Protein AF-A0A4S8KME6-F1 (afdb_monomer_lite)

Structure (mmCIF, N/CA/C/O backbone):
data_AF-A0A4S8KME6-F1
#
_entry.id   AF-A0A4S8KME6-F1
#
loop_
_atom_site.group_PDB
_atom_site.id
_atom_site.type_symbol
_atom_site.label_atom_id
_atom_site.label_alt_id
_atom_site.label_comp_id
_atom_site.label_asym_id
_atom_site.label_entity_id
_atom_site.label_seq_id
_atom_site.pdbx_PDB_ins_code
_atom_site.Cartn_x
_atom_site.Cartn_y
_atom_site.Cartn_z
_atom_site.occupancy
_atom_site.B_iso_or_equiv
_atom_site.auth_seq_id
_atom_site.auth_comp_id
_atom_site.auth_asym_id
_atom_site.auth_atom_id
_atom_site.pdbx_PDB_model_num
ATOM 1 N N . ARG A 1 1 ? -0.672 -0.033 19.052 1.00 66.25 1 ARG A N 1
ATOM 2 C CA . ARG A 1 1 ? -0.576 1.353 18.528 1.00 66.25 1 ARG A CA 1
ATOM 3 C C . ARG A 1 1 ? 0.849 1.598 18.064 1.00 66.25 1 ARG A C 1
ATOM 5 O O . ARG A 1 1 ? 1.762 1.150 18.748 1.00 66.25 1 ARG A O 1
ATOM 12 N N . PHE A 1 2 ? 1.027 2.283 16.938 1.00 75.94 2 PHE A N 1
ATOM 13 C CA . PHE A 1 2 ? 2.347 2.670 16.445 1.00 75.94 2 PHE A CA 1
ATOM 14 C C . PHE A 1 2 ? 2.707 4.049 16.995 1.00 75.94 2 PHE A C 1
ATOM 16 O O . PHE A 1 2 ? 1.887 4.965 16.960 1.00 75.94 2 PHE A O 1
ATOM 23 N N . TYR A 1 3 ? 3.908 4.176 17.550 1.00 86.69 3 TYR A N 1
ATOM 24 C CA . TYR A 1 3 ? 4.427 5.438 18.061 1.00 86.69 3 TYR A CA 1
ATOM 25 C C . TYR A 1 3 ? 5.504 5.930 17.105 1.00 86.69 3 TYR A C 1
ATOM 27 O O . TYR A 1 3 ? 6.440 5.199 16.788 1.00 86.69 3 TYR A O 1
ATOM 35 N N . HIS A 1 4 ? 5.358 7.168 16.647 1.00 91.56 4 HIS A N 1
ATOM 36 C CA . HIS A 1 4 ? 6.264 7.793 15.696 1.00 91.56 4 HIS A CA 1
ATOM 37 C C . HIS A 1 4 ? 6.910 9.023 16.331 1.00 91.56 4 HIS A C 1
ATOM 39 O O . HIS A 1 4 ? 6.300 9.706 17.156 1.00 91.56 4 HIS A O 1
ATOM 45 N N . ASP A 1 5 ? 8.141 9.338 15.928 1.00 96.12 5 ASP A N 1
ATOM 46 C CA . ASP A 1 5 ? 8.756 10.613 16.288 1.00 96.12 5 ASP A CA 1
ATOM 47 C C . ASP A 1 5 ? 7.948 11.801 15.716 1.00 96.12 5 ASP A C 1
ATOM 49 O O . ASP A 1 5 ? 7.048 11.638 14.882 1.00 96.12 5 ASP A O 1
ATOM 53 N N . LYS A 1 6 ? 8.261 13.025 16.159 1.00 95.50 6 LYS A N 1
ATOM 54 C CA . LYS A 1 6 ? 7.522 14.233 15.748 1.00 95.50 6 LYS A CA 1
ATOM 55 C C . LYS A 1 6 ? 7.541 14.465 14.233 1.00 95.50 6 LYS A C 1
ATOM 57 O O . LYS A 1 6 ? 6.532 14.891 13.675 1.00 95.50 6 LYS A O 1
ATOM 62 N N . LYS A 1 7 ? 8.670 14.204 13.571 1.00 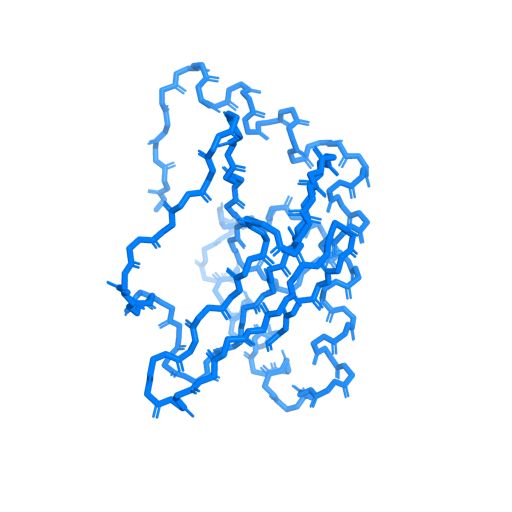95.00 7 LYS A N 1
ATOM 63 C CA . LYS A 1 7 ? 8.843 14.426 12.131 1.00 95.00 7 LYS A CA 1
ATOM 64 C C . LYS A 1 7 ? 8.028 13.405 11.341 1.00 95.00 7 LYS A C 1
ATOM 66 O O . LYS A 1 7 ? 7.281 13.786 10.443 1.00 95.00 7 LYS A O 1
ATOM 71 N N . THR A 1 8 ? 8.133 12.134 11.710 1.00 94.62 8 THR A N 1
ATOM 72 C CA . THR A 1 8 ? 7.390 11.033 11.093 1.00 94.62 8 THR A CA 1
ATOM 73 C C . THR A 1 8 ? 5.886 11.206 11.298 1.00 94.62 8 THR A C 1
ATOM 75 O O . THR A 1 8 ? 5.125 11.098 10.341 1.00 94.62 8 THR A O 1
ATOM 78 N N . SER A 1 9 ? 5.454 11.589 12.502 1.00 94.44 9 SER A N 1
ATOM 79 C CA . SER A 1 9 ? 4.044 11.884 12.789 1.00 94.44 9 SER A CA 1
ATOM 80 C C . SER A 1 9 ? 3.503 13.018 11.915 1.00 94.44 9 SER A C 1
ATOM 82 O O . SER A 1 9 ? 2.427 12.890 11.344 1.00 94.44 9 SER A O 1
ATOM 84 N N . ALA A 1 10 ? 4.257 14.112 11.755 1.00 95.50 10 ALA A N 1
ATOM 85 C CA . ALA A 1 10 ? 3.843 15.230 10.907 1.00 95.50 10 ALA A CA 1
ATOM 86 C C . ALA A 1 10 ? 3.721 14.829 9.426 1.00 95.50 10 ALA A C 1
ATOM 88 O O . ALA A 1 10 ? 2.770 15.232 8.754 1.00 95.50 10 ALA A O 1
ATOM 89 N N . ALA A 1 11 ? 4.657 14.016 8.925 1.00 95.50 11 ALA A N 1
ATOM 90 C CA . ALA A 1 11 ? 4.597 13.489 7.565 1.00 95.50 11 ALA A CA 1
ATOM 91 C C . ALA A 1 11 ? 3.375 12.580 7.368 1.00 95.50 11 ALA A C 1
ATOM 93 O O . ALA A 1 11 ? 2.627 12.774 6.412 1.00 95.50 11 ALA A O 1
ATOM 94 N N . LEU A 1 12 ? 3.128 11.648 8.293 1.00 95.19 12 LEU A N 1
ATOM 95 C CA . LEU A 1 12 ? 1.970 10.754 8.243 1.00 95.19 12 LEU A CA 1
ATOM 96 C C . LEU A 1 12 ? 0.653 11.530 8.272 1.00 95.19 12 LEU A C 1
ATOM 98 O O . LEU A 1 12 ? -0.185 11.305 7.405 1.00 95.19 12 LEU A O 1
ATOM 102 N N . SER A 1 13 ? 0.494 12.496 9.180 1.00 95.00 13 SER A N 1
ATOM 103 C CA . SER A 1 13 ? -0.714 13.329 9.239 1.00 95.00 13 SER A CA 1
ATOM 104 C C . SER A 1 13 ? -0.986 14.050 7.919 1.00 95.00 13 SER A C 1
ATOM 106 O O . SER A 1 13 ? -2.131 14.123 7.483 1.00 95.00 13 SER A O 1
ATOM 108 N N . ARG A 1 14 ? 0.061 14.548 7.248 1.00 97.06 14 ARG A N 1
ATOM 109 C CA . ARG A 1 14 ? -0.073 15.187 5.933 1.00 97.06 14 ARG A CA 1
ATOM 110 C C . ARG A 1 14 ? -0.519 14.194 4.855 1.00 97.06 14 ARG A C 1
ATOM 112 O O . ARG A 1 14 ? -1.366 14.546 4.047 1.00 97.06 14 ARG A O 1
ATOM 119 N N . LEU A 1 15 ? 0.054 12.991 4.822 1.00 96.62 15 LEU A N 1
ATOM 120 C CA . LEU A 1 15 ? -0.271 11.977 3.809 1.00 96.62 15 LEU A CA 1
ATOM 121 C C . LEU A 1 15 ? -1.680 11.414 4.007 1.00 96.62 15 LEU A C 1
ATOM 123 O O . LEU A 1 15 ? -2.419 11.266 3.042 1.00 96.62 15 LEU A O 1
ATOM 127 N N . LEU A 1 16 ? -2.073 11.146 5.253 1.00 96.62 16 LEU A N 1
ATOM 128 C CA . LEU A 1 16 ? -3.412 10.653 5.582 1.00 96.62 16 LEU A CA 1
ATOM 129 C C . LEU A 1 16 ? -4.503 11.690 5.278 1.00 96.62 16 LEU A C 1
ATOM 131 O O . LEU A 1 16 ? -5.616 11.321 4.916 1.00 96.62 16 LEU A O 1
ATOM 135 N N . ALA A 1 17 ? -4.178 12.982 5.374 1.00 97.12 17 ALA A N 1
ATOM 136 C CA . ALA A 1 17 ? -5.088 14.069 5.020 1.00 97.12 17 ALA A CA 1
ATOM 137 C C . ALA A 1 17 ? -5.120 14.402 3.515 1.00 97.12 17 ALA A C 1
ATOM 139 O O . ALA A 1 17 ? -5.966 15.191 3.092 1.00 97.12 17 ALA A O 1
ATOM 140 N N . ASP A 1 18 ? -4.217 13.850 2.696 1.00 97.69 18 ASP A N 1
ATOM 141 C CA . ASP A 1 18 ? -4.166 14.157 1.266 1.00 97.69 18 ASP A CA 1
ATOM 142 C C . ASP A 1 18 ? -5.243 13.358 0.493 1.00 97.69 18 ASP A C 1
ATOM 144 O O . ASP A 1 18 ? -5.248 12.118 0.518 1.00 97.69 18 ASP A O 1
ATOM 148 N N . PRO A 1 19 ? -6.144 14.031 -0.253 1.00 98.00 19 PRO A N 1
ATOM 149 C CA . PRO A 1 19 ? -7.212 13.370 -1.003 1.00 98.00 19 PRO A CA 1
ATOM 150 C C . PRO A 1 19 ? -6.730 12.354 -2.046 1.00 98.00 19 PRO A C 1
ATOM 152 O O . PRO A 1 19 ? -7.499 11.486 -2.464 1.00 98.00 19 PRO A O 1
ATOM 155 N N . VAL A 1 20 ? -5.488 12.454 -2.530 1.00 97.50 20 VAL A N 1
ATOM 156 C CA . VAL A 1 20 ? -4.918 11.474 -3.464 1.00 97.50 20 VAL A CA 1
ATOM 157 C C . VAL A 1 20 ? -4.811 10.105 -2.801 1.00 97.50 20 VAL A C 1
ATOM 159 O O . VAL A 1 20 ? -5.276 9.124 -3.380 1.00 97.50 20 VAL A O 1
ATOM 162 N N . PHE A 1 21 ? -4.288 10.030 -1.576 1.00 98.00 21 PHE A N 1
ATOM 163 C CA . PHE A 1 21 ? -4.164 8.753 -0.872 1.00 98.00 21 PHE A CA 1
ATOM 164 C C . PHE A 1 21 ? -5.519 8.212 -0.422 1.00 98.00 21 PHE A C 1
ATOM 166 O O . PHE A 1 21 ? -5.745 7.010 -0.533 1.00 98.00 21 PHE A O 1
ATOM 173 N N . GLY A 1 22 ? -6.464 9.086 -0.057 1.00 98.19 22 GLY A N 1
ATOM 174 C CA . GLY A 1 22 ? -7.854 8.678 0.171 1.00 98.19 22 GLY A CA 1
ATOM 175 C C . GLY A 1 22 ? -8.495 8.031 -1.066 1.00 98.19 22 GLY A C 1
ATOM 176 O O . GLY A 1 22 ? -9.186 7.019 -0.957 1.00 98.19 22 GLY A O 1
ATOM 177 N N . ARG A 1 23 ? -8.232 8.552 -2.273 1.00 98.44 23 ARG A N 1
ATOM 178 C CA . ARG A 1 23 ? -8.719 7.947 -3.528 1.00 98.44 23 ARG A CA 1
ATOM 179 C C . ARG A 1 23 ? -8.061 6.602 -3.830 1.00 98.44 23 ARG A C 1
ATOM 181 O O . ARG A 1 23 ? -8.765 5.677 -4.222 1.00 98.44 23 ARG A O 1
ATOM 188 N N . ILE A 1 24 ? -6.750 6.481 -3.619 1.00 98.38 24 ILE A N 1
ATOM 189 C CA . ILE A 1 24 ? -6.019 5.217 -3.803 1.00 98.38 24 ILE A CA 1
ATOM 190 C C . ILE A 1 24 ? -6.542 4.152 -2.832 1.00 98.38 24 ILE A C 1
ATOM 192 O O . ILE A 1 24 ? -6.871 3.047 -3.256 1.00 98.38 24 ILE A O 1
ATOM 196 N N . ALA A 1 25 ? -6.698 4.497 -1.552 1.00 98.31 25 ALA A N 1
ATOM 197 C CA . ALA A 1 25 ? -7.209 3.581 -0.537 1.00 98.31 25 ALA A CA 1
ATOM 198 C C . ALA A 1 25 ? -8.654 3.140 -0.830 1.00 98.31 25 ALA A C 1
ATOM 200 O O . ALA A 1 25 ? -8.979 1.959 -0.717 1.00 98.31 25 ALA A O 1
ATOM 201 N N . GLY A 1 26 ? -9.504 4.068 -1.282 1.00 98.38 26 GLY A N 1
ATOM 202 C CA . GLY A 1 26 ? -10.860 3.751 -1.731 1.00 98.38 26 GLY A CA 1
ATOM 203 C C . GLY A 1 26 ? -10.887 2.824 -2.948 1.00 98.38 26 GLY A C 1
ATOM 204 O O . G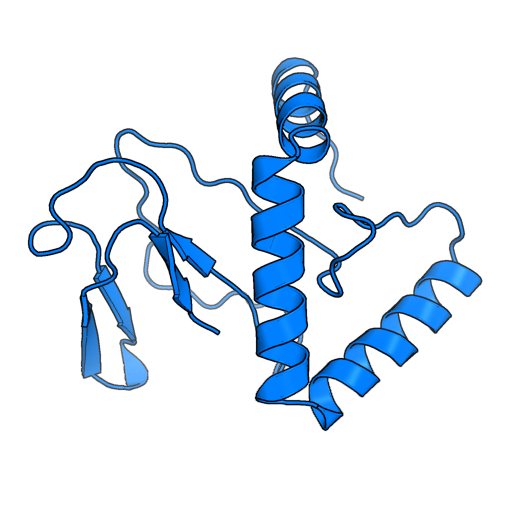LY A 1 26 ? -11.654 1.864 -2.963 1.00 98.38 26 GLY A O 1
ATOM 205 N N . HIS A 1 27 ? -10.026 3.066 -3.942 1.00 98.38 27 HIS A N 1
ATOM 206 C CA . HIS A 1 27 ? -9.887 2.187 -5.105 1.00 98.38 27 HIS A CA 1
ATOM 207 C C . HIS A 1 27 ? -9.459 0.774 -4.691 1.00 98.38 27 HIS A C 1
ATOM 209 O O . HIS A 1 27 ? -10.117 -0.191 -5.063 1.00 98.38 27 HIS A O 1
ATOM 215 N N . ALA A 1 28 ? -8.418 0.653 -3.867 1.00 98.38 28 ALA A N 1
ATOM 216 C CA . ALA A 1 28 ? -7.951 -0.623 -3.332 1.00 98.38 28 ALA A CA 1
ATOM 217 C C . ALA A 1 28 ? -9.056 -1.383 -2.576 1.00 98.38 28 ALA A C 1
ATOM 219 O O . ALA A 1 28 ? -9.274 -2.568 -2.819 1.00 98.38 28 ALA A O 1
ATOM 220 N N . SER A 1 29 ? -9.784 -0.688 -1.698 1.00 98.31 29 SER A N 1
ATOM 221 C CA . SER A 1 29 ? -10.910 -1.237 -0.933 1.00 98.31 29 SER A CA 1
ATOM 222 C C . SER A 1 29 ? -12.031 -1.751 -1.845 1.00 98.31 29 SER A C 1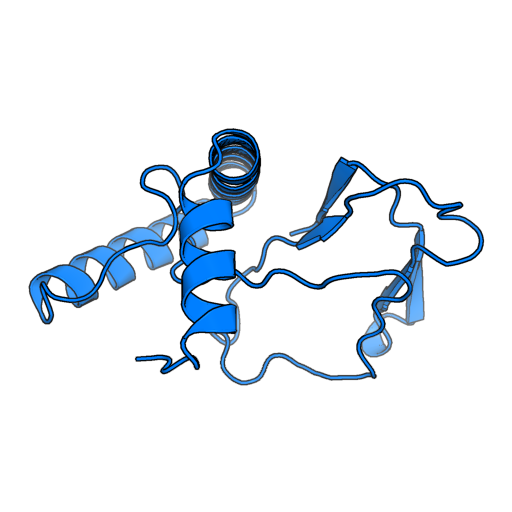
ATOM 224 O O . SER A 1 29 ? -12.504 -2.873 -1.672 1.00 98.31 29 SER A O 1
ATOM 226 N N . ALA A 1 30 ? -12.415 -0.977 -2.864 1.00 98.44 30 ALA A N 1
ATOM 227 C CA . ALA A 1 30 ? -13.448 -1.370 -3.822 1.00 98.44 30 ALA A CA 1
ATOM 228 C C . ALA A 1 30 ? -13.020 -2.561 -4.698 1.00 98.44 30 ALA A C 1
ATOM 230 O O . ALA A 1 30 ? -13.809 -3.479 -4.931 1.00 98.44 30 ALA A O 1
ATOM 231 N N . THR A 1 31 ? -11.765 -2.580 -5.155 1.00 98.25 31 THR A N 1
ATOM 232 C CA . THR A 1 31 ? -11.204 -3.707 -5.910 1.00 98.25 31 THR A CA 1
ATOM 233 C C . THR A 1 31 ? -11.195 -4.967 -5.043 1.00 98.25 31 THR A C 1
ATOM 235 O O . THR A 1 31 ? -11.634 -6.022 -5.495 1.00 98.25 31 THR A O 1
ATOM 238 N N . PHE A 1 32 ? -10.816 -4.863 -3.767 1.00 98.44 32 PHE A N 1
ATOM 239 C CA . PHE A 1 32 ? -10.846 -5.996 -2.843 1.00 98.44 32 PHE A CA 1
ATOM 240 C C . PHE A 1 32 ? -12.269 -6.532 -2.618 1.00 98.44 32 PHE A C 1
ATOM 242 O O . PHE A 1 32 ? -12.494 -7.736 -2.749 1.00 98.44 32 PHE A O 1
ATOM 249 N N . ALA A 1 33 ? -13.247 -5.650 -2.388 1.00 98.38 33 ALA A N 1
ATOM 250 C CA . ALA A 1 33 ? -14.658 -6.032 -2.285 1.00 98.38 33 ALA A CA 1
ATOM 251 C C . ALA A 1 33 ? -15.173 -6.753 -3.543 1.00 98.38 33 ALA A C 1
ATOM 253 O O . ALA A 1 33 ? -15.989 -7.666 -3.446 1.00 98.38 33 ALA A O 1
ATOM 254 N N . THR A 1 34 ? -14.680 -6.357 -4.719 1.00 98.38 34 THR A N 1
ATOM 255 C CA . THR A 1 34 ? -15.083 -6.935 -6.007 1.00 98.38 34 THR A CA 1
ATOM 256 C C . THR A 1 34 ? -14.520 -8.343 -6.203 1.00 98.38 34 THR A C 1
ATOM 258 O O . THR A 1 34 ? -15.250 -9.245 -6.608 1.00 98.38 34 THR A O 1
ATOM 261 N N . TRP A 1 35 ? -13.230 -8.545 -5.922 1.00 98.19 35 TRP A N 1
ATOM 262 C CA . TRP A 1 35 ? -12.530 -9.792 -6.256 1.00 98.19 35 TRP A CA 1
ATOM 263 C C . TRP A 1 35 ? -12.540 -10.840 -5.138 1.00 98.19 35 TRP A C 1
ATOM 265 O O . TRP A 1 35 ? -12.417 -12.029 -5.426 1.00 98.19 35 TRP A O 1
ATOM 275 N N . ALA A 1 36 ? -12.733 -10.436 -3.880 1.00 98.06 36 ALA A N 1
ATOM 276 C CA . ALA A 1 36 ? -12.801 -11.347 -2.737 1.00 98.06 36 ALA A CA 1
ATOM 277 C C . ALA A 1 36 ? -13.894 -10.934 -1.725 1.00 98.06 36 ALA A C 1
ATOM 279 O O . ALA A 1 36 ? -13.600 -10.700 -0.550 1.00 98.06 36 ALA A O 1
ATOM 280 N N . PRO A 1 37 ? -15.179 -10.893 -2.133 1.00 98.19 37 PRO A N 1
ATOM 281 C CA . PRO A 1 37 ? -16.268 -10.322 -1.330 1.00 98.19 37 PRO A CA 1
ATOM 282 C C . PRO A 1 37 ? -16.447 -10.984 0.043 1.00 98.19 37 PRO A C 1
ATOM 284 O O . PRO A 1 37 ? -16.667 -10.299 1.034 1.00 98.19 37 PRO A O 1
ATOM 287 N N . ARG A 1 38 ? -16.291 -12.312 0.134 1.00 98.31 38 ARG A N 1
ATOM 288 C CA . ARG A 1 38 ? -16.406 -13.041 1.413 1.00 98.31 38 ARG A CA 1
ATOM 289 C C . ARG A 1 38 ? -15.287 -12.686 2.392 1.00 98.31 38 ARG A C 1
ATOM 291 O O . ARG A 1 38 ? -15.510 -12.636 3.597 1.00 98.31 38 ARG A O 1
ATOM 298 N N . LEU A 1 39 ? -14.077 -12.468 1.878 1.00 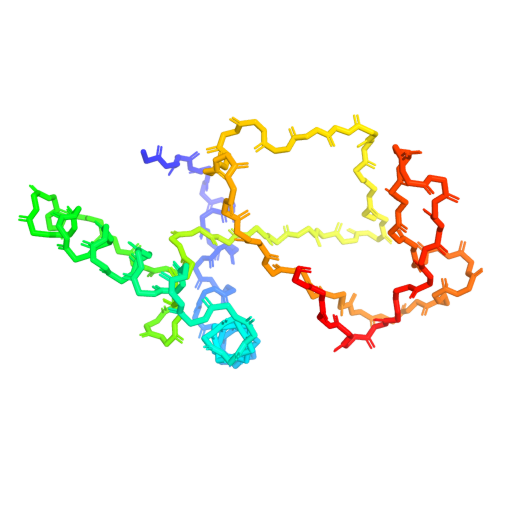98.06 39 LEU A N 1
ATOM 299 C CA . LEU A 1 39 ? -12.939 -12.066 2.701 1.00 98.06 39 LEU A CA 1
ATOM 300 C C . LEU A 1 39 ? -13.056 -10.592 3.105 1.00 98.06 39 LEU A C 1
ATOM 302 O O . LEU A 1 39 ? -12.749 -10.237 4.239 1.00 98.06 39 LEU A O 1
ATOM 306 N N . TYR A 1 40 ? -13.561 -9.751 2.203 1.00 98.31 40 TYR A N 1
ATOM 307 C CA . TYR A 1 40 ? -13.894 -8.365 2.502 1.00 98.31 40 TYR A CA 1
ATOM 308 C C . TYR A 1 40 ? -14.930 -8.261 3.633 1.00 98.31 40 TYR A C 1
ATOM 310 O O . TYR A 1 40 ? -14.728 -7.510 4.583 1.00 98.31 40 TYR A O 1
ATOM 318 N N . GLU A 1 41 ? -15.997 -9.065 3.590 1.00 98.31 41 GLU A N 1
ATOM 319 C CA . GLU A 1 41 ? -17.013 -9.117 4.651 1.00 98.31 41 GLU A CA 1
ATOM 320 C C . GLU A 1 41 ? -16.415 -9.550 5.999 1.00 98.31 41 GLU A C 1
ATOM 322 O O . GLU A 1 41 ? -16.696 -8.934 7.026 1.00 98.31 41 GLU A O 1
ATOM 327 N N . LEU A 1 42 ? -15.491 -10.520 5.999 1.00 97.56 42 LEU A N 1
ATOM 328 C CA . LEU A 1 42 ? -14.741 -10.883 7.204 1.00 97.56 42 LEU A CA 1
ATOM 329 C C . LEU A 1 42 ? -13.962 -9.689 7.777 1.00 97.56 42 LEU A C 1
ATOM 331 O O . LEU A 1 42 ? -13.934 -9.506 8.998 1.00 97.56 42 LEU A O 1
ATOM 335 N N . TYR A 1 43 ? -13.327 -8.877 6.928 1.00 97.12 43 TYR A N 1
ATOM 336 C CA . TYR A 1 43 ? -12.642 -7.667 7.381 1.00 97.12 43 TYR A CA 1
ATOM 337 C C . TYR A 1 43 ? -13.639 -6.657 7.962 1.00 97.12 43 TYR A C 1
ATOM 339 O O . TYR A 1 43 ? -13.362 -6.094 9.022 1.00 97.12 43 TYR A O 1
ATOM 347 N N . CYS A 1 44 ? -14.801 -6.459 7.327 1.00 96.81 44 CYS A N 1
ATOM 348 C CA . CYS A 1 44 ? -15.854 -5.568 7.826 1.00 96.81 44 CYS A CA 1
ATOM 349 C C . CYS A 1 44 ? -16.310 -5.973 9.228 1.00 96.81 44 CYS A C 1
ATOM 351 O O . CYS A 1 44 ? -16.294 -5.150 10.147 1.00 96.81 44 CYS A O 1
ATOM 353 N N . ASP A 1 45 ? -16.654 -7.246 9.410 1.00 97.69 45 ASP A N 1
ATOM 354 C CA . ASP A 1 45 ? -17.115 -7.784 10.687 1.00 97.69 45 ASP A CA 1
ATOM 355 C C . ASP A 1 45 ? -16.046 -7.680 11.771 1.00 97.69 45 ASP A C 1
ATOM 357 O O . ASP A 1 45 ? -16.330 -7.287 12.907 1.00 97.69 45 ASP A O 1
ATOM 361 N N . THR A 1 46 ? -14.808 -8.034 11.427 1.00 95.62 46 THR A N 1
ATOM 362 C CA . THR A 1 46 ? -13.679 -8.003 12.361 1.00 95.62 46 THR A CA 1
ATOM 363 C C . THR A 1 46 ? -13.401 -6.573 12.802 1.00 95.62 46 THR A C 1
ATOM 365 O O . THR A 1 46 ? -13.341 -6.305 14.001 1.00 95.62 46 THR A O 1
ATOM 368 N N . MET A 1 47 ? -13.305 -5.632 11.862 1.00 94.69 47 MET A N 1
ATOM 369 C CA . MET A 1 47 ? -13.050 -4.233 12.191 1.00 94.69 47 MET A CA 1
ATOM 370 C C . MET A 1 47 ? -14.200 -3.595 12.967 1.00 94.69 47 MET A C 1
ATOM 372 O O . MET A 1 47 ? -13.945 -2.848 13.907 1.00 94.69 47 MET A O 1
ATOM 376 N N . SER A 1 48 ? -15.454 -3.925 12.644 1.00 95.25 48 SER A N 1
ATOM 377 C CA . SER A 1 48 ? -16.614 -3.447 13.403 1.00 95.25 48 SER A CA 1
ATOM 378 C C . SER A 1 48 ? -16.548 -3.900 14.864 1.00 95.25 48 SER A C 1
ATOM 380 O O . SER A 1 48 ? -16.677 -3.080 15.773 1.00 95.25 48 SER A O 1
ATOM 382 N N . LYS A 1 49 ? -16.250 -5.183 15.110 1.00 97.00 49 LYS A N 1
ATOM 383 C CA . LYS A 1 49 ? -16.074 -5.724 16.470 1.00 97.00 49 LYS A CA 1
ATOM 384 C C . LYS A 1 49 ? -14.906 -5.063 17.202 1.00 97.00 49 LYS A C 1
ATOM 386 O O . LYS A 1 49 ? -15.056 -4.697 18.364 1.00 97.00 49 LYS A O 1
ATOM 391 N N . LEU A 1 50 ? -13.771 -4.872 16.527 1.00 95.12 50 LEU A N 1
ATOM 392 C CA . LEU A 1 50 ? -12.596 -4.223 17.113 1.00 95.12 50 LEU A CA 1
ATOM 393 C C . LEU A 1 50 ? -12.883 -2.768 17.501 1.00 95.12 50 LEU A C 1
ATOM 395 O O . LEU A 1 50 ? -12.582 -2.377 18.623 1.00 95.12 50 LEU A O 1
ATOM 399 N N . CYS A 1 51 ? -13.516 -1.983 16.627 1.00 93.75 51 CYS A N 1
ATOM 400 C CA . CYS A 1 51 ? -13.876 -0.593 16.920 1.00 93.75 51 CYS A CA 1
ATOM 401 C C . CYS A 1 51 ? -14.955 -0.468 18.010 1.00 93.75 51 CYS A C 1
ATOM 403 O O . CYS A 1 51 ? -14.956 0.510 18.752 1.00 93.75 51 CYS A O 1
ATOM 405 N N . GLN A 1 52 ? -15.861 -1.446 18.141 1.00 96.06 52 GLN A N 1
ATOM 406 C CA . GLN A 1 52 ? -16.815 -1.497 19.258 1.00 96.06 52 GLN A CA 1
ATOM 407 C C . GLN A 1 52 ? -16.119 -1.772 20.598 1.00 96.06 52 GLN A C 1
ATOM 409 O O . GLN A 1 52 ? -16.506 -1.206 21.617 1.00 96.06 52 GLN A O 1
ATOM 414 N N . GLN A 1 53 ? -15.105 -2.641 20.602 1.00 97.31 53 GLN A N 1
ATOM 415 C CA . GLN A 1 53 ? -14.347 -2.997 21.805 1.00 97.31 53 GLN A CA 1
ATOM 416 C C . GLN A 1 53 ? -13.340 -1.919 22.214 1.00 97.31 53 GLN A C 1
ATOM 418 O O . GLN A 1 53 ? -13.166 -1.665 23.404 1.00 97.31 53 GLN A O 1
ATOM 423 N N . ASP A 1 54 ? -12.694 -1.278 21.243 1.00 95.50 54 ASP A N 1
ATOM 424 C CA . ASP A 1 54 ? -11.757 -0.181 21.456 1.00 95.50 54 ASP A CA 1
ATOM 425 C C . ASP A 1 54 ? -12.109 1.007 20.541 1.00 95.50 54 ASP A C 1
ATOM 427 O O . ASP A 1 54 ? -11.601 1.111 19.418 1.00 95.50 54 ASP A O 1
ATOM 431 N N . PRO A 1 55 ? -12.932 1.953 21.035 1.00 92.88 55 PRO A N 1
ATOM 432 C CA . PRO A 1 55 ? -13.307 3.159 20.296 1.00 92.88 55 PRO A CA 1
ATOM 433 C C . PRO A 1 55 ? -12.137 4.095 19.967 1.00 92.88 55 PRO A C 1
ATOM 435 O O 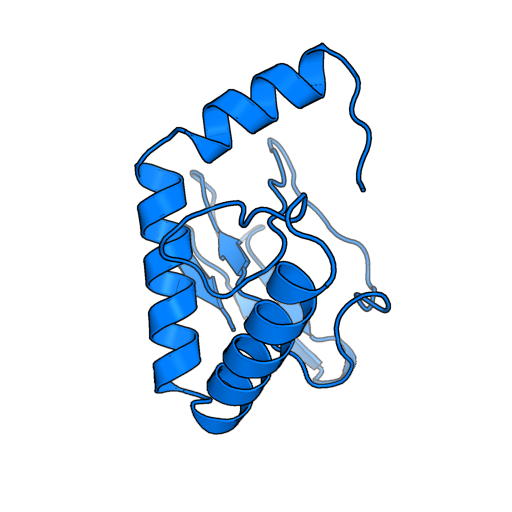. PRO A 1 55 ? -12.319 5.085 19.263 1.00 92.88 55 PRO A O 1
ATOM 438 N N . SER A 1 56 ? -10.935 3.837 20.494 1.00 92.50 56 SER A N 1
ATOM 439 C CA . SER A 1 56 ? -9.743 4.612 20.150 1.00 92.50 56 SER A CA 1
ATOM 440 C C . SER A 1 56 ? -9.090 4.178 18.835 1.00 92.50 56 SER A C 1
ATOM 442 O O . SER A 1 56 ? -8.210 4.883 18.325 1.00 92.50 56 SER A O 1
ATOM 444 N N . LEU A 1 57 ? -9.496 3.031 18.284 1.00 91.50 57 LEU A N 1
ATOM 445 C CA . LEU A 1 57 ? -9.063 2.570 16.972 1.00 91.50 57 LEU A CA 1
ATOM 446 C C . LEU A 1 57 ? -9.712 3.420 15.883 1.00 91.50 57 LEU A C 1
ATOM 448 O O . LEU A 1 57 ? -10.922 3.626 15.867 1.00 91.50 57 LEU A O 1
ATOM 452 N N . ASN A 1 58 ? -8.891 3.890 14.950 1.00 88.00 58 ASN A N 1
ATOM 453 C CA . ASN A 1 58 ? -9.326 4.704 13.826 1.00 88.00 58 ASN A CA 1
ATOM 454 C C . ASN A 1 58 ? -8.720 4.144 12.543 1.00 88.00 58 ASN A C 1
ATOM 456 O O . ASN A 1 58 ? -7.556 3.742 12.528 1.00 88.00 58 ASN A O 1
ATOM 460 N N . PHE A 1 59 ? -9.503 4.146 11.468 1.00 92.38 59 PHE A N 1
ATOM 461 C CA . PHE A 1 59 ? -8.987 3.847 10.141 1.00 92.38 59 PHE A CA 1
ATOM 462 C C . PHE A 1 59 ? -8.119 4.994 9.634 1.00 92.38 59 PHE A C 1
ATOM 464 O O . PHE A 1 59 ? -8.401 6.165 9.888 1.00 92.38 59 PHE A O 1
ATOM 471 N N . ASN A 1 60 ? -7.107 4.647 8.841 1.00 94.62 60 ASN A N 1
ATOM 472 C CA . ASN A 1 60 ? -6.278 5.628 8.143 1.00 94.62 60 ASN A CA 1
ATOM 473 C C . ASN A 1 60 ? -7.087 6.461 7.138 1.00 94.62 60 ASN A C 1
ATOM 475 O O . ASN A 1 60 ? -6.832 7.651 6.980 1.00 94.62 60 ASN A O 1
ATOM 479 N N . PHE A 1 61 ? -8.072 5.840 6.480 1.00 96.69 61 PHE A N 1
ATOM 480 C CA . PHE A 1 61 ? -8.951 6.482 5.505 1.00 96.69 61 PHE A CA 1
ATOM 481 C C . PHE A 1 61 ? -10.385 5.998 5.712 1.00 96.69 61 PHE A C 1
ATOM 483 O O . PHE A 1 61 ? -10.623 4.795 5.804 1.00 96.69 61 PHE A O 1
ATOM 490 N N . SER A 1 62 ? -11.349 6.919 5.745 1.00 94.94 62 SER A N 1
ATOM 491 C CA . SER A 1 62 ? -12.760 6.608 6.030 1.00 94.94 62 SER A CA 1
ATOM 492 C C . SER A 1 62 ? -13.449 5.752 4.961 1.00 94.94 62 SER A C 1
ATOM 494 O O . SER A 1 62 ? -14.498 5.174 5.221 1.00 94.94 62 SER A O 1
ATOM 496 N N . ASN A 1 63 ? -12.872 5.670 3.763 1.00 96.69 63 ASN A N 1
ATOM 497 C CA . ASN A 1 63 ? -13.379 4.902 2.627 1.00 96.69 63 ASN A CA 1
ATOM 498 C C . ASN A 1 63 ? -12.583 3.608 2.361 1.00 96.69 63 ASN A C 1
ATOM 500 O O . ASN A 1 63 ? -12.718 3.020 1.287 1.00 96.69 63 ASN A O 1
ATOM 504 N N . SER A 1 64 ? -11.741 3.170 3.302 1.00 96.94 64 SER A N 1
ATOM 505 C CA . SER A 1 64 ? -10.897 1.981 3.161 1.00 96.94 64 SER A CA 1
ATOM 506 C C . SER A 1 64 ? -11.240 0.914 4.192 1.00 96.94 64 SER A C 1
ATOM 508 O O . SER A 1 64 ? -11.454 1.226 5.359 1.00 96.94 64 SER A O 1
ATOM 510 N N . ILE A 1 65 ? -11.227 -0.352 3.770 1.00 96.69 65 ILE A N 1
ATOM 511 C CA . ILE A 1 65 ? -11.376 -1.504 4.666 1.00 96.69 65 ILE A CA 1
ATOM 512 C C . ILE A 1 65 ? -10.063 -1.911 5.355 1.00 96.69 65 ILE A C 1
ATOM 514 O O . ILE A 1 65 ? -10.064 -2.672 6.322 1.00 96.69 65 ILE A O 1
ATOM 518 N N . PHE A 1 66 ? -8.921 -1.425 4.863 1.00 96.06 66 PHE A N 1
ATOM 519 C CA . PHE A 1 66 ? -7.614 -1.785 5.403 1.00 96.06 66 PHE A CA 1
ATOM 520 C C . PHE A 1 66 ? -7.333 -1.023 6.702 1.00 96.06 66 PHE A C 1
ATOM 522 O O . PHE A 1 66 ? -7.361 0.208 6.737 1.00 96.06 66 PHE A O 1
ATOM 529 N N . ALA A 1 67 ? -7.017 -1.764 7.765 1.00 93.38 67 ALA A N 1
ATOM 530 C CA . ALA A 1 67 ? -6.758 -1.214 9.097 1.00 93.38 67 ALA A CA 1
ATOM 531 C C . ALA A 1 67 ? -5.446 -0.414 9.194 1.00 93.38 67 ALA A C 1
ATOM 533 O O . ALA A 1 67 ? -5.282 0.412 10.090 1.00 93.38 67 ALA A O 1
ATOM 534 N N . ALA A 1 68 ? -4.504 -0.667 8.284 1.00 93.50 68 ALA A N 1
ATOM 535 C CA . ALA A 1 68 ? -3.187 -0.049 8.256 1.00 93.50 68 ALA A CA 1
ATOM 536 C C . ALA A 1 68 ? -2.788 0.326 6.822 1.00 93.50 68 ALA A C 1
ATOM 538 O O . ALA A 1 68 ? -3.347 -0.177 5.850 1.00 93.50 68 ALA A O 1
ATOM 539 N N . ALA A 1 69 ? -1.830 1.242 6.702 1.00 95.38 69 ALA A N 1
ATOM 540 C CA . ALA A 1 69 ? -1.259 1.697 5.443 1.00 95.38 69 ALA A CA 1
ATOM 541 C C . ALA A 1 69 ? 0.212 2.051 5.675 1.00 95.38 69 ALA A C 1
ATOM 543 O O . ALA A 1 69 ? 0.552 2.628 6.711 1.00 95.38 69 ALA A O 1
ATOM 544 N N . THR A 1 70 ? 1.055 1.738 4.696 1.00 95.31 70 THR A N 1
ATOM 545 C CA . THR A 1 70 ? 2.495 2.010 4.731 1.00 95.31 70 THR A CA 1
ATOM 546 C C . THR A 1 70 ? 2.874 2.852 3.522 1.00 95.31 70 THR A C 1
ATOM 548 O O . THR A 1 70 ? 2.472 2.554 2.399 1.00 95.31 70 THR A O 1
ATOM 551 N N . PHE A 1 71 ? 3.672 3.896 3.745 1.00 95.94 71 PHE A N 1
ATOM 552 C CA . PHE A 1 71 ? 4.225 4.734 2.684 1.00 95.94 71 PHE A CA 1
ATOM 553 C C . PHE A 1 71 ? 5.713 4.437 2.539 1.00 95.94 71 PHE A C 1
ATOM 555 O O . PHE A 1 71 ? 6.508 4.794 3.407 1.00 95.94 71 PHE A O 1
ATOM 562 N N . ASN A 1 72 ? 6.088 3.793 1.437 1.00 94.56 72 ASN A N 1
ATOM 563 C CA . ASN A 1 72 ? 7.485 3.533 1.126 1.00 94.56 72 ASN A CA 1
ATOM 564 C C . ASN A 1 72 ? 8.032 4.666 0.251 1.00 94.56 72 ASN A C 1
ATOM 566 O O . ASN A 1 72 ? 7.526 4.910 -0.844 1.00 94.56 72 ASN A O 1
ATOM 570 N N . PHE A 1 73 ? 9.034 5.389 0.751 1.00 91.56 73 PHE A N 1
ATOM 571 C CA . PHE A 1 73 ? 9.603 6.542 0.055 1.00 91.56 73 PHE A CA 1
ATOM 572 C C . PHE A 1 73 ? 10.800 6.163 -0.816 1.00 91.56 73 PHE A C 1
ATOM 574 O O . PHE A 1 73 ? 11.581 5.273 -0.480 1.00 91.56 73 PHE A O 1
ATOM 581 N N . GLY A 1 74 ? 10.945 6.889 -1.926 1.00 88.44 74 GLY A N 1
ATOM 582 C CA . GLY A 1 74 ? 12.126 6.839 -2.780 1.00 88.44 74 GLY A CA 1
ATOM 583 C C . GLY A 1 74 ? 13.340 7.573 -2.181 1.00 88.44 74 GLY A C 1
ATOM 584 O O . GLY A 1 74 ? 13.297 8.034 -1.038 1.00 88.44 74 GLY A O 1
ATOM 585 N N . PRO A 1 75 ? 14.430 7.724 -2.955 1.00 88.50 75 PRO A N 1
ATOM 586 C CA . PRO A 1 75 ? 14.516 7.498 -4.405 1.00 88.50 75 PRO A CA 1
ATOM 587 C C . PRO A 1 75 ? 14.582 6.022 -4.821 1.00 88.50 75 PRO A C 1
ATOM 589 O O . PRO A 1 75 ? 14.315 5.712 -5.976 1.00 88.50 75 PRO A O 1
ATOM 592 N N . GLN A 1 76 ? 14.895 5.119 -3.891 1.00 89.44 76 GLN A N 1
ATOM 593 C CA . GLN A 1 76 ? 14.894 3.676 -4.106 1.00 89.44 76 GLN A CA 1
ATOM 594 C C . GLN A 1 76 ? 14.089 3.008 -2.993 1.00 89.44 76 GLN A C 1
ATOM 596 O O . GLN A 1 76 ? 14.384 3.186 -1.814 1.00 89.44 76 GLN A O 1
ATOM 601 N N . THR A 1 77 ? 13.089 2.225 -3.381 1.00 92.31 77 THR A N 1
ATOM 602 C CA . THR A 1 77 ? 12.255 1.443 -2.471 1.00 92.31 77 THR A CA 1
ATOM 603 C C . THR A 1 77 ? 12.469 -0.028 -2.785 1.00 92.31 77 THR A C 1
ATOM 605 O O . THR A 1 77 ? 12.098 -0.487 -3.860 1.00 92.31 77 THR A O 1
ATOM 608 N N . VAL A 1 78 ? 13.095 -0.757 -1.864 1.00 92.75 78 VAL A N 1
ATOM 609 C CA . VAL A 1 78 ? 13.351 -2.195 -1.997 1.00 92.75 78 VAL A CA 1
ATOM 610 C C . VAL A 1 78 ? 12.937 -2.868 -0.701 1.00 92.75 78 VAL A C 1
ATOM 612 O O . VAL A 1 78 ? 13.359 -2.445 0.374 1.00 92.75 78 VAL A O 1
ATOM 615 N N . ALA A 1 79 ? 12.143 -3.925 -0.819 1.00 92.50 79 ALA A N 1
ATOM 616 C CA . ALA A 1 79 ? 11.952 -4.889 0.247 1.00 92.50 79 ALA A CA 1
ATOM 617 C C . ALA A 1 79 ? 12.752 -6.148 -0.098 1.00 92.50 79 ALA A C 1
ATOM 619 O O . ALA A 1 79 ? 12.735 -6.601 -1.243 1.00 92.50 79 ALA A O 1
ATOM 620 N N . LEU A 1 80 ? 13.486 -6.680 0.879 1.00 93.56 80 LEU A N 1
ATOM 621 C CA . LEU A 1 80 ? 14.140 -7.981 0.734 1.00 93.56 80 LEU A CA 1
ATOM 622 C C . LEU A 1 80 ? 13.079 -9.087 0.692 1.00 93.56 80 LEU A C 1
ATOM 624 O O . LEU A 1 80 ? 11.915 -8.832 0.987 1.00 93.56 80 LEU A O 1
ATOM 628 N N . GLU A 1 81 ? 13.464 -10.308 0.335 1.00 95.19 81 GLU A N 1
ATOM 629 C CA . GLU A 1 81 ? 12.569 -11.462 0.443 1.00 95.19 81 GLU A CA 1
ATOM 630 C C . GLU A 1 81 ? 12.026 -11.581 1.876 1.00 95.19 81 GLU A C 1
ATOM 632 O O . GLU A 1 81 ? 12.791 -11.651 2.840 1.00 95.19 81 GLU A O 1
ATOM 637 N N . HIS A 1 82 ? 10.702 -11.537 2.017 1.00 94.31 82 HIS A N 1
ATOM 638 C CA . HIS A 1 82 ? 10.018 -11.660 3.298 1.00 94.31 82 HIS A CA 1
ATOM 639 C C . HIS A 1 82 ? 8.552 -12.046 3.095 1.00 94.31 82 HIS A C 1
ATOM 641 O O . HIS A 1 82 ? 8.008 -11.957 1.995 1.00 94.31 82 HIS A O 1
ATOM 647 N N . ILE A 1 83 ? 7.919 -12.429 4.201 1.00 91.62 83 ILE A N 1
ATOM 648 C CA . ILE A 1 83 ? 6.471 -12.549 4.338 1.00 91.62 83 ILE A CA 1
ATOM 649 C C . ILE A 1 83 ? 6.047 -11.540 5.402 1.00 91.62 83 ILE A C 1
ATOM 651 O O . ILE A 1 83 ? 6.697 -11.429 6.447 1.00 91.62 83 ILE A O 1
ATOM 655 N N . ASP A 1 84 ? 4.937 -10.843 5.177 1.00 92.44 84 ASP A N 1
ATOM 656 C CA . ASP A 1 84 ? 4.319 -9.984 6.185 1.00 92.44 84 ASP A CA 1
ATOM 657 C C . ASP A 1 84 ? 3.623 -10.826 7.268 1.00 92.44 84 ASP A C 1
ATOM 659 O O . ASP A 1 84 ? 2.401 -10.915 7.339 1.00 92.44 84 ASP A O 1
ATOM 663 N N . TYR A 1 85 ? 4.402 -11.465 8.140 1.00 92.19 85 TYR A N 1
ATOM 664 C CA . TYR A 1 85 ? 3.911 -12.430 9.136 1.00 92.19 85 TYR A CA 1
ATOM 665 C C . TYR A 1 85 ? 2.957 -11.843 10.195 1.00 92.19 85 TYR A C 1
ATOM 667 O O . TYR A 1 85 ? 2.350 -12.595 10.955 1.00 92.19 85 TYR A O 1
ATOM 675 N N . ILE A 1 86 ? 2.841 -10.512 10.279 1.00 91.25 86 ILE A N 1
ATOM 676 C CA . ILE A 1 86 ? 1.896 -9.813 11.170 1.00 91.25 86 ILE A CA 1
ATOM 677 C C . ILE A 1 86 ? 0.540 -9.593 10.476 1.00 91.25 86 ILE A C 1
ATOM 679 O O . ILE A 1 86 ? -0.461 -9.322 11.143 1.00 91.25 86 ILE A O 1
ATOM 683 N N . ASN A 1 87 ? 0.475 -9.742 9.150 1.00 92.38 87 ASN A N 1
ATOM 684 C CA . ASN A 1 87 ? -0.789 -9.710 8.433 1.00 92.38 87 ASN A CA 1
ATOM 685 C C . ASN A 1 87 ? -1.615 -10.958 8.749 1.00 92.38 87 ASN A C 1
ATOM 687 O O . ASN A 1 87 ? -1.117 -12.001 9.177 1.00 92.38 87 ASN A O 1
ATOM 691 N N . TYR A 1 88 ? -2.921 -10.842 8.533 1.00 92.94 88 TYR A N 1
ATOM 692 C CA . TYR A 1 88 ? -3.809 -11.980 8.679 1.00 92.94 88 TYR A CA 1
ATOM 693 C C . TYR A 1 88 ? -3.454 -13.066 7.653 1.00 92.94 88 TYR A C 1
ATOM 695 O O . TYR A 1 88 ? -3.266 -12.760 6.482 1.00 92.94 88 TYR A O 1
ATOM 703 N N . ILE A 1 89 ? -3.383 -14.329 8.085 1.00 90.62 89 ILE A N 1
ATOM 704 C CA . ILE A 1 89 ? -2.721 -15.422 7.343 1.00 90.62 89 ILE A CA 1
ATOM 705 C C . ILE A 1 89 ? -3.246 -15.669 5.917 1.00 90.62 89 ILE A C 1
ATOM 707 O O . ILE A 1 89 ? -2.483 -16.077 5.050 1.00 90.62 89 ILE A O 1
ATOM 711 N N . TYR A 1 90 ? -4.531 -15.420 5.659 1.00 91.75 90 TYR A N 1
ATOM 712 C CA . TYR A 1 90 ? -5.125 -15.467 4.313 1.00 91.75 90 TYR A CA 1
ATOM 713 C C . TYR A 1 90 ? -5.724 -14.116 3.898 1.00 91.75 90 TYR A C 1
ATOM 715 O O . TYR A 1 90 ? -6.538 -14.032 2.980 1.00 91.75 90 TYR A O 1
ATOM 723 N N . GLY A 1 91 ? -5.351 -13.063 4.619 1.00 94.50 91 GLY A N 1
ATOM 724 C CA . GLY A 1 91 ? -5.727 -11.695 4.336 1.00 94.50 91 GLY A CA 1
ATOM 725 C C . GLY A 1 91 ? -5.048 -11.172 3.078 1.00 94.50 91 GLY A C 1
ATOM 726 O O . GLY A 1 91 ? -3.936 -11.572 2.746 1.00 94.50 91 GLY A O 1
ATOM 727 N N . TRP A 1 92 ? -5.727 -10.274 2.373 1.00 95.75 92 TRP A N 1
ATOM 728 C CA . TRP A 1 92 ? -5.162 -9.595 1.209 1.00 95.75 92 TRP A CA 1
ATOM 729 C C . TRP A 1 92 ? -4.628 -8.224 1.604 1.00 95.75 92 TRP A C 1
ATOM 731 O O . TRP A 1 92 ? -5.075 -7.625 2.591 1.00 95.75 92 TRP A O 1
ATOM 741 N N . CYS A 1 93 ? -3.678 -7.735 0.813 1.00 95.75 93 CYS A N 1
ATOM 742 C CA . CYS A 1 93 ? -3.054 -6.428 0.962 1.00 95.75 93 CYS A CA 1
ATOM 743 C C . CYS A 1 93 ? -3.113 -5.725 -0.387 1.00 95.75 93 CYS A C 1
ATOM 745 O O . CYS A 1 93 ? -2.879 -6.354 -1.408 1.00 95.75 93 CYS A O 1
ATOM 747 N N . ALA A 1 94 ? -3.364 -4.421 -0.400 1.00 97.56 94 ALA A N 1
ATOM 748 C CA . ALA A 1 94 ? -3.235 -3.645 -1.623 1.00 97.56 94 ALA A CA 1
ATOM 749 C C . ALA A 1 94 ? -1.896 -2.914 -1.653 1.00 97.56 94 ALA A C 1
ATOM 751 O O . ALA A 1 94 ? -1.572 -2.168 -0.726 1.00 97.56 94 ALA A O 1
ATOM 752 N N . VAL A 1 95 ? -1.149 -3.079 -2.740 1.00 97.38 95 VAL A N 1
ATOM 753 C CA . VAL A 1 95 ? 0.076 -2.317 -2.999 1.00 97.38 95 VAL A CA 1
ATOM 754 C C . VAL A 1 95 ? -0.136 -1.497 -4.260 1.00 97.38 95 VAL A C 1
ATOM 756 O O . VAL A 1 95 ? -0.512 -2.049 -5.288 1.00 97.38 95 VAL A O 1
ATOM 759 N N . THR A 1 96 ? 0.119 -0.190 -4.195 1.00 97.75 96 THR A N 1
ATOM 760 C CA . THR A 1 96 ? 0.055 0.714 -5.351 1.00 97.75 96 THR A CA 1
ATOM 761 C C . THR A 1 96 ? 1.432 1.312 -5.606 1.00 97.75 96 THR A C 1
ATOM 763 O O . THR A 1 96 ? 2.002 1.958 -4.724 1.00 97.75 96 THR A O 1
ATOM 766 N N . ALA A 1 97 ? 1.963 1.137 -6.815 1.00 96.62 97 ALA A N 1
ATOM 767 C CA . ALA A 1 97 ? 3.221 1.757 -7.215 1.00 96.62 97 ALA A CA 1
ATOM 768 C C . ALA A 1 97 ? 3.009 3.231 -7.584 1.00 96.62 97 ALA A C 1
ATOM 770 O O . ALA A 1 97 ? 2.133 3.560 -8.381 1.00 96.62 97 ALA A O 1
ATOM 771 N N . LEU A 1 98 ? 3.832 4.131 -7.043 1.00 95.19 98 LEU A N 1
ATOM 772 C CA . LEU A 1 98 ? 3.752 5.573 -7.297 1.00 95.19 98 LEU A CA 1
ATOM 773 C C . LEU A 1 98 ? 5.108 6.141 -7.716 1.00 95.19 98 LEU A C 1
ATOM 775 O O . LEU A 1 98 ? 6.157 5.581 -7.410 1.00 95.19 98 LEU A O 1
ATOM 779 N N . GLY A 1 99 ? 5.077 7.302 -8.370 1.00 93.88 99 GLY A N 1
ATOM 780 C CA . GLY A 1 99 ? 6.268 8.024 -8.810 1.00 93.88 99 GLY A CA 1
ATOM 781 C C . GLY A 1 99 ? 6.508 7.915 -10.312 1.00 93.88 99 GLY A C 1
ATOM 782 O O . GLY A 1 99 ? 5.627 7.528 -11.074 1.00 93.88 99 GLY A O 1
ATOM 783 N N . ASN A 1 100 ? 7.705 8.308 -10.736 1.00 94.56 100 ASN A N 1
ATOM 784 C CA . ASN A 1 100 ? 8.132 8.254 -12.127 1.00 94.56 100 ASN A CA 1
ATOM 785 C C . ASN A 1 100 ? 9.406 7.413 -12.213 1.00 94.56 100 ASN A C 1
ATOM 787 O O . ASN A 1 100 ? 10.464 7.853 -11.763 1.00 94.56 100 ASN A O 1
ATOM 791 N N . PHE A 1 101 ? 9.288 6.200 -12.745 1.00 93.94 101 PHE A N 1
ATOM 792 C CA . PHE A 1 101 ? 10.396 5.262 -12.886 1.00 93.94 101 PHE A CA 1
ATOM 793 C C . PHE A 1 101 ? 10.191 4.352 -14.105 1.00 93.94 101 PHE A C 1
ATOM 795 O O . PHE A 1 101 ? 9.066 4.136 -14.557 1.00 93.94 101 PHE A O 1
ATOM 802 N N . ASP A 1 102 ? 11.291 3.808 -14.628 1.00 96.25 102 ASP A N 1
ATOM 803 C CA . ASP A 1 102 ? 11.267 2.788 -15.680 1.00 96.25 102 ASP A CA 1
ATOM 804 C C . ASP A 1 102 ? 10.971 1.422 -15.048 1.00 96.25 102 ASP A C 1
ATOM 806 O O . ASP A 1 102 ? 11.846 0.782 -14.453 1.00 96.25 102 ASP A O 1
ATOM 810 N N . TYR A 1 103 ? 9.713 0.991 -15.135 1.00 96.56 103 TYR A N 1
ATOM 811 C CA . TYR A 1 103 ? 9.261 -0.245 -14.499 1.00 96.56 103 TYR A CA 1
ATOM 812 C C . TYR A 1 103 ? 9.965 -1.485 -15.049 1.00 96.56 103 TYR A C 1
ATOM 814 O O . TYR A 1 103 ? 10.200 -2.411 -14.287 1.00 96.56 103 TYR A O 1
ATOM 822 N N . ARG A 1 104 ? 10.440 -1.452 -16.300 1.00 97.12 104 ARG A N 1
ATOM 823 C CA . ARG A 1 104 ? 11.201 -2.554 -16.910 1.00 97.12 104 ARG A CA 1
ATOM 824 C C . ARG A 1 104 ? 12.619 -2.691 -16.358 1.00 97.12 104 ARG A C 1
ATOM 826 O O . ARG A 1 104 ? 13.299 -3.674 -16.629 1.00 97.12 104 ARG A O 1
ATOM 833 N N . LYS A 1 105 ? 13.105 -1.689 -15.615 1.00 94.81 105 LYS A N 1
ATOM 834 C CA . LYS A 1 105 ? 14.451 -1.682 -15.016 1.00 94.81 105 LYS A CA 1
ATOM 835 C C . LYS A 1 105 ? 14.452 -1.765 -13.496 1.00 94.81 105 LYS A C 1
ATOM 837 O O . LYS A 1 105 ? 15.467 -2.157 -12.932 1.00 94.81 105 LYS A O 1
ATOM 842 N N . GLY A 1 106 ? 13.356 -1.406 -12.827 1.00 91.44 106 GLY A N 1
ATOM 843 C CA . GLY A 1 106 ? 13.321 -1.387 -11.360 1.00 91.44 106 GLY A CA 1
ATOM 844 C C . GLY A 1 106 ? 11.949 -1.540 -10.709 1.00 91.44 106 GLY A C 1
ATOM 845 O O . GLY A 1 106 ? 11.889 -1.675 -9.492 1.00 91.44 106 GLY A O 1
ATOM 846 N N . GLY A 1 107 ? 10.859 -1.546 -11.475 1.00 95.06 107 GLY A N 1
ATOM 847 C CA . GLY A 1 107 ? 9.515 -1.750 -10.941 1.00 95.06 107 GLY A CA 1
ATOM 848 C C . GLY A 1 107 ? 9.120 -3.203 -11.068 1.00 95.06 107 GLY A C 1
ATOM 849 O O . GLY A 1 107 ? 8.488 -3.559 -12.054 1.00 95.06 107 GLY A O 1
ATOM 850 N N . HIS A 1 108 ? 9.498 -4.036 -10.102 1.00 96.81 108 HIS A N 1
ATOM 851 C CA . HIS A 1 108 ? 9.196 -5.463 -10.148 1.00 96.81 108 HIS A CA 1
ATOM 852 C C . HIS A 1 108 ? 8.660 -5.962 -8.811 1.00 96.81 108 HIS A C 1
ATOM 854 O O . HIS A 1 108 ? 9.221 -5.656 -7.759 1.00 96.81 108 HIS A O 1
ATOM 860 N N . LEU A 1 109 ? 7.608 -6.774 -8.872 1.00 95.94 109 LEU A N 1
ATOM 861 C CA . LEU A 1 109 ? 7.186 -7.632 -7.775 1.00 95.94 109 LEU A CA 1
ATOM 862 C C . LEU A 1 109 ? 7.700 -9.045 -8.050 1.00 95.94 109 LEU A C 1
ATOM 864 O O . LEU A 1 109 ? 7.393 -9.631 -9.090 1.00 95.94 109 LEU A O 1
ATOM 868 N N . VAL A 1 110 ? 8.488 -9.581 -7.123 1.00 96.31 110 VAL A N 1
ATOM 869 C CA . VAL A 1 110 ? 9.064 -10.923 -7.239 1.00 96.31 110 VAL A CA 1
ATOM 870 C C . VAL A 1 110 ? 8.317 -11.862 -6.302 1.00 96.31 110 VAL A C 1
ATOM 872 O O . VAL A 1 110 ? 8.309 -11.655 -5.091 1.00 96.31 110 VAL A O 1
ATOM 875 N N . LEU A 1 111 ? 7.693 -12.891 -6.870 1.00 95.88 111 LEU A N 1
ATOM 876 C CA . LEU A 1 111 ? 7.000 -13.952 -6.144 1.00 95.88 111 LEU A CA 1
ATOM 877 C C . LEU A 1 111 ? 7.871 -15.208 -6.212 1.00 95.88 111 LEU A C 1
ATOM 879 O O . LEU A 1 111 ? 7.730 -16.023 -7.127 1.00 95.88 111 LEU A O 1
ATOM 883 N N . TRP A 1 112 ? 8.808 -15.318 -5.268 1.00 95.31 112 TRP A N 1
ATOM 884 C CA . TRP A 1 112 ? 9.862 -16.339 -5.263 1.00 95.31 112 TRP A CA 1
ATOM 885 C C . TRP A 1 112 ? 9.312 -17.766 -5.316 1.00 95.31 112 TRP A C 1
ATOM 887 O O . TRP A 1 112 ? 9.703 -18.526 -6.200 1.00 95.31 112 TRP A O 1
ATOM 897 N N . ASP 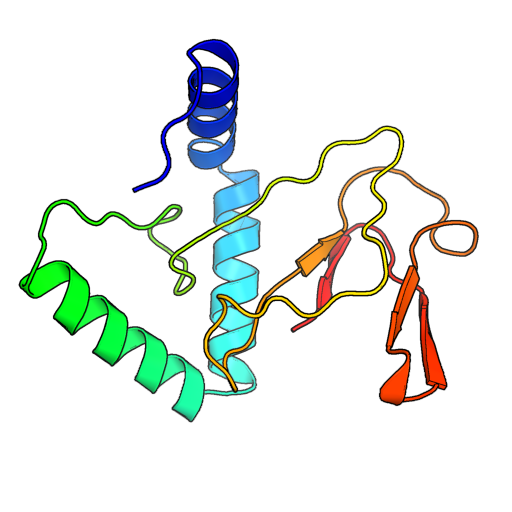A 1 113 ? 8.333 -18.089 -4.466 1.00 94.88 113 ASP A N 1
ATOM 898 C CA . ASP A 1 113 ? 7.712 -19.423 -4.410 1.00 94.88 113 ASP A CA 1
ATOM 899 C C . ASP A 1 113 ? 6.980 -19.812 -5.703 1.00 94.88 113 ASP A C 1
ATOM 901 O O . ASP A 1 113 ? 6.831 -20.993 -6.014 1.00 94.88 113 ASP A O 1
ATOM 905 N N . LEU A 1 114 ? 6.526 -18.819 -6.473 1.00 95.62 114 LEU A N 1
ATOM 906 C CA . LEU A 1 114 ? 5.856 -19.030 -7.757 1.00 95.62 114 LEU A CA 1
ATOM 907 C C . LEU A 1 114 ? 6.829 -18.983 -8.943 1.00 95.62 114 LEU A C 1
ATOM 909 O O . LEU A 1 114 ? 6.425 -19.276 -10.067 1.00 95.62 114 LEU A O 1
ATOM 913 N N . GLY A 1 115 ? 8.089 -18.593 -8.725 1.00 97.00 115 GLY A N 1
ATOM 914 C CA . GLY A 1 115 ? 9.064 -18.364 -9.791 1.00 97.00 115 GLY A CA 1
ATOM 915 C C . GLY A 1 115 ? 8.661 -17.241 -10.754 1.00 97.00 115 GLY A C 1
ATOM 916 O O . GLY A 1 115 ? 9.024 -17.288 -11.929 1.00 97.00 115 GLY A O 1
ATOM 917 N N . LEU A 1 116 ? 7.885 -16.254 -10.286 1.00 97.44 116 LEU A N 1
ATOM 918 C CA . LEU A 1 116 ? 7.346 -15.174 -11.117 1.00 97.44 116 LEU A CA 1
ATOM 919 C C . LEU A 1 116 ? 8.007 -13.830 -10.812 1.00 97.44 116 LEU A C 1
ATOM 921 O O . LEU A 1 116 ? 8.177 -13.441 -9.656 1.00 97.44 116 LEU A O 1
ATOM 925 N N . VAL A 1 117 ? 8.296 -13.085 -11.878 1.00 97.12 117 VAL A N 1
ATOM 926 C CA . VAL A 1 117 ? 8.676 -11.672 -11.821 1.00 97.12 117 VAL A CA 1
ATOM 927 C C . VAL A 1 117 ? 7.635 -10.885 -12.598 1.00 97.12 117 VAL A C 1
ATOM 929 O O . VAL A 1 117 ? 7.456 -11.091 -13.797 1.00 97.12 117 VAL A O 1
ATOM 932 N N . ILE A 1 118 ? 6.935 -9.997 -11.903 1.00 97.31 118 ILE A N 1
ATOM 933 C CA . ILE A 1 118 ? 5.871 -9.175 -12.467 1.00 97.31 118 ILE A CA 1
ATOM 934 C C . ILE A 1 118 ? 6.410 -7.755 -12.606 1.00 97.31 118 ILE A C 1
ATOM 936 O O . ILE A 1 118 ? 6.747 -7.119 -11.608 1.00 97.31 118 ILE A O 1
ATOM 940 N N . GLU A 1 119 ? 6.487 -7.255 -13.838 1.00 98.00 119 GLU A N 1
ATOM 941 C CA . GLU A 1 119 ? 6.667 -5.825 -14.092 1.00 98.00 119 GLU A CA 1
ATOM 942 C C . GLU A 1 119 ? 5.512 -5.054 -13.435 1.00 98.00 119 GLU A C 1
ATOM 944 O O . GLU A 1 119 ? 4.342 -5.339 -13.693 1.00 98.00 119 GLU A O 1
ATOM 949 N N . PHE A 1 120 ? 5.833 -4.083 -12.580 1.00 97.38 120 PHE A N 1
ATOM 950 C CA . PHE A 1 120 ? 4.874 -3.330 -11.777 1.00 97.38 120 PHE A CA 1
ATOM 951 C C . PHE A 1 120 ? 4.962 -1.820 -12.081 1.00 97.38 120 PHE A C 1
ATOM 953 O O . PHE A 1 120 ? 5.726 -1.089 -11.439 1.00 97.38 120 PHE A O 1
ATOM 960 N N . PRO A 1 121 ? 4.226 -1.341 -13.106 1.00 97.50 121 PRO A N 1
ATOM 961 C CA . PRO A 1 121 ? 4.260 0.048 -13.553 1.00 97.50 121 PRO A CA 1
ATOM 962 C C . PRO A 1 121 ? 3.738 1.064 -12.527 1.00 97.50 121 PRO A C 1
ATOM 964 O O . PRO A 1 121 ? 2.861 0.742 -11.722 1.00 97.50 121 PRO A O 1
ATOM 967 N N . PRO A 1 122 ? 4.182 2.335 -12.599 1.00 96.69 122 PRO A N 1
ATOM 968 C CA . PRO A 1 122 ? 3.571 3.410 -11.825 1.00 96.69 122 PRO A CA 1
ATOM 969 C C . PRO A 1 122 ? 2.061 3.518 -12.083 1.00 96.69 122 PRO A C 1
ATOM 971 O O . PRO A 1 122 ? 1.599 3.452 -13.222 1.00 96.69 122 PRO A O 1
ATOM 974 N N . GLY A 1 123 ? 1.290 3.719 -11.018 1.00 96.31 123 GLY A N 1
ATOM 975 C CA . GLY A 1 123 ? -0.169 3.818 -11.037 1.00 96.31 123 GLY A CA 1
ATOM 976 C C . GLY A 1 123 ? -0.896 2.475 -10.954 1.00 96.31 123 GLY A C 1
ATOM 977 O O . GLY A 1 123 ? -2.112 2.468 -10.770 1.00 96.31 123 GLY A O 1
ATOM 978 N N . TRP A 1 124 ? -0.191 1.346 -11.056 1.00 97.31 124 TRP A N 1
ATOM 979 C CA . TRP A 1 124 ? -0.809 0.033 -10.899 1.00 97.31 124 TRP A CA 1
ATOM 980 C C . TRP A 1 124 ? -1.030 -0.293 -9.428 1.00 97.31 124 TRP A C 1
ATOM 982 O O . TRP A 1 124 ? -0.243 0.094 -8.563 1.00 97.31 124 TRP A O 1
ATOM 992 N N . THR A 1 125 ? -2.106 -1.032 -9.167 1.00 97.69 125 THR A N 1
ATOM 993 C CA . THR A 1 125 ? -2.412 -1.621 -7.862 1.00 97.69 125 THR A CA 1
ATOM 994 C C . THR A 1 125 ? -2.491 -3.133 -8.012 1.00 97.69 125 THR A C 1
ATOM 996 O O . THR A 1 125 ? -3.127 -3.610 -8.951 1.00 97.69 125 THR A O 1
ATOM 999 N N . ILE A 1 126 ? -1.867 -3.868 -7.097 1.00 96.69 126 ILE A N 1
ATOM 1000 C CA . ILE A 1 126 ? -1.971 -5.325 -6.991 1.00 96.69 126 ILE A CA 1
ATOM 1001 C C . ILE A 1 126 ? -2.614 -5.705 -5.651 1.00 96.69 126 ILE A C 1
ATOM 1003 O O . ILE A 1 126 ? -2.445 -4.976 -4.668 1.00 96.69 126 ILE A O 1
ATOM 1007 N N . LEU A 1 127 ? -3.379 -6.801 -5.657 1.00 94.38 127 LEU A N 1
ATOM 1008 C CA . LEU A 1 127 ? -4.040 -7.420 -4.504 1.00 94.38 127 LEU A CA 1
ATOM 1009 C C . LEU A 1 127 ? -3.509 -8.834 -4.272 1.00 94.38 127 LEU A C 1
ATOM 1011 O O . LEU A 1 127 ? -3.165 -9.478 -5.291 1.00 94.38 127 LEU A O 1
#

Sequence (127 aa):
RFYHDKKTSAALSRLLADPVFGRIAGHASATFATWAPRLYELYCDTMSKLCQQDPSLNFNFSNSIFAAATFNFGPQTVALEHIDYINYIYGWCAVTALGNFDYRKGGHLVLWDLGLVIEFPPGWTIL

Organism: Dendrothele bispora (strain CBS 962.96) (NCBI:txid1314807)

Secondary structure (DSSP, 8-state):
-----HHHHHHHHHHHT-HHHHHHHHHHHHHHHHH-HHHHHHHHHHHHHHHHH-TT---SSTT---S------SS---PPS---TTS-TT----EE--SS--HHHH-EEEEGGGTEEEE--TT-EE-

Foldseek 3Di:
DDDDDPVVVVVLVVLLPDVVVLVVQLVQQVVCCVPPVVLSVVLVVVVVVVCVVPVVQDASHPNHSDSDDDDADDPAGDDDDDDPVVDDPPDDDKDAAADDDDLVVHVWDDDPVVRDIDRHDHGDIDD

pLDDT: mean 95.11, std 3.98, range [66.25, 98.44]

Radius of gyration: 15.81 Å; chains: 1; bounding box: 32×35×39 Å